Protein AF-A0A8J8FTW9-F1 (afdb_monomer)

Foldseek 3Di:
DQAAAPPPRDSVFFQRVQLVVLQVVLVCVVVVPVPDDDPPDPPVVPFAEWEFGGADPVVRFTWTADSPPRHIDTQDDDPDQWDADPPPRDIGGYYPVPPPPPD

pLDDT: mean 77.56, std 16.37, range [37.0, 92.81]

Sequence (103 aa):
MAPRCPYCGSESCVNEAAYRLFVRATRKLPAAWFGERDEVDEDPMIRPSFGDVGYCEKTGKHVWACPFCHAVIPEQEVDSYKARCPECGAEANVAPSRRKIVC

Mean predicted aligned error: 8.06 Å

Nearest PDB structures (foldseek):
  4ljo-assembly1_A  TM=7.590E-01  e=5.006E+00  Homo sapiens
  8yfq-assembly1_I  TM=3.228E-01  e=1.950E+00  Komagataella phaffii
  4c34-assembly1_A  TM=3.131E-01  e=5.006E+00  Bos taurus
  5hd7-assembly1_A  TM=3.131E-01  e=9.818E+00  Rattus norvegicus

Structure (mmCIF, N/CA/C/O backbone):
data_AF-A0A8J8FTW9-F1
#
_entry.id   AF-A0A8J8FTW9-F1
#
loop_
_atom_site.group_PDB
_atom_site.id
_atom_site.type_symbol
_atom_site.label_atom_id
_atom_site.label_alt_id
_atom_site.label_comp_id
_atom_site.label_asym_id
_atom_site.label_entity_id
_atom_site.label_seq_id
_atom_site.pdbx_PDB_ins_code
_atom_site.Cartn_x
_atom_site.Cartn_y
_atom_site.Cartn_z
_atom_site.occupancy
_atom_site.B_iso_or_equiv
_atom_site.auth_seq_id
_atom_site.auth_comp_id
_atom_site.auth_asym_id
_atom_site.auth_atom_id
_atom_site.pdbx_PDB_model_num
ATOM 1 N N . MET A 1 1 ? -14.206 -6.487 -7.187 1.00 57.31 1 MET A N 1
ATOM 2 C CA . MET A 1 1 ? -14.083 -6.739 -5.738 1.00 57.31 1 MET A CA 1
ATOM 3 C C . MET A 1 1 ? -13.498 -5.485 -5.116 1.00 57.31 1 MET A C 1
ATOM 5 O O . MET A 1 1 ? -12.535 -4.976 -5.684 1.00 57.31 1 MET A O 1
ATOM 9 N N . ALA A 1 2 ? -14.107 -4.941 -4.063 1.00 68.88 2 ALA A N 1
ATOM 10 C CA . ALA A 1 2 ? -13.576 -3.753 -3.402 1.00 68.88 2 ALA A CA 1
ATOM 11 C C . ALA A 1 2 ? -12.311 -4.122 -2.598 1.00 68.88 2 ALA A C 1
ATOM 13 O O . ALA A 1 2 ? -12.252 -5.223 -2.040 1.00 68.88 2 ALA A O 1
ATOM 14 N N . PRO A 1 3 ? -11.281 -3.260 -2.572 1.00 82.38 3 PRO A N 1
ATOM 15 C CA . PRO A 1 3 ? -10.102 -3.482 -1.744 1.00 82.38 3 PRO A CA 1
ATOM 16 C C . PRO A 1 3 ? -10.475 -3.504 -0.256 1.00 82.38 3 PRO A C 1
ATOM 18 O O . PRO A 1 3 ? -11.225 -2.653 0.216 1.00 82.38 3 PRO A O 1
ATOM 21 N N . ARG A 1 4 ? -9.922 -4.462 0.492 1.00 89.69 4 ARG A N 1
ATOM 22 C CA . ARG A 1 4 ? -10.151 -4.594 1.937 1.00 89.69 4 ARG A CA 1
ATOM 23 C C . ARG A 1 4 ? -8.963 -4.090 2.730 1.00 89.69 4 ARG A C 1
ATOM 25 O O . ARG A 1 4 ? -7.816 -4.249 2.322 1.00 89.69 4 ARG A O 1
ATOM 32 N N . CYS A 1 5 ? -9.253 -3.516 3.890 1.00 89.19 5 CYS A N 1
ATOM 33 C CA . CYS A 1 5 ? -8.241 -3.102 4.842 1.00 89.19 5 CYS A CA 1
ATOM 34 C C . CYS A 1 5 ? -7.426 -4.314 5.319 1.00 89.19 5 CYS A C 1
ATOM 36 O O . CYS A 1 5 ? -8.017 -5.254 5.858 1.00 89.19 5 CYS A O 1
ATOM 38 N N . PRO A 1 6 ? -6.089 -4.277 5.224 1.00 89.50 6 PRO A N 1
ATOM 39 C CA . PRO A 1 6 ? -5.229 -5.369 5.672 1.00 89.50 6 PRO A CA 1
ATOM 40 C C . PRO A 1 6 ? -5.196 -5.511 7.202 1.00 89.50 6 PRO A C 1
ATOM 42 O O . PRO A 1 6 ? -4.767 -6.539 7.708 1.00 89.50 6 PRO A O 1
ATOM 45 N N . TYR A 1 7 ? -5.661 -4.502 7.948 1.00 90.81 7 TYR A N 1
ATOM 46 C CA . TYR A 1 7 ? -5.690 -4.537 9.413 1.00 90.81 7 TYR A CA 1
ATOM 47 C C . TYR A 1 7 ? -6.988 -5.099 9.987 1.00 90.81 7 TYR A C 1
ATOM 49 O O . TYR A 1 7 ? -6.965 -5.846 10.958 1.00 90.81 7 TYR A O 1
ATOM 57 N N . CYS A 1 8 ? -8.135 -4.698 9.435 1.00 90.69 8 CYS A N 1
ATOM 58 C CA . CYS A 1 8 ? -9.441 -4.986 10.035 1.00 90.69 8 CYS A CA 1
ATOM 59 C C . CYS A 1 8 ? -10.440 -5.647 9.080 1.00 90.69 8 CYS A C 1
ATOM 61 O O . CYS A 1 8 ? -11.582 -5.875 9.472 1.00 90.69 8 CYS A O 1
ATOM 63 N N . GLY A 1 9 ? -10.050 -5.897 7.827 1.00 87.38 9 GLY A N 1
ATOM 64 C CA . GLY A 1 9 ? -10.898 -6.501 6.798 1.00 87.38 9 GLY A CA 1
ATOM 65 C C . GLY A 1 9 ? -12.015 -5.602 6.256 1.00 87.38 9 GLY A C 1
ATOM 66 O O . GLY A 1 9 ? -12.671 -5.992 5.294 1.00 87.38 9 GLY A O 1
ATOM 67 N N . SER A 1 10 ? -12.228 -4.410 6.830 1.00 89.62 10 SER A N 1
ATOM 68 C CA . SER A 1 10 ? -13.259 -3.471 6.372 1.00 89.62 10 SER A CA 1
ATOM 69 C C . SER A 1 10 ? -12.928 -2.895 4.998 1.00 89.62 10 SER A C 1
ATOM 71 O O . SER A 1 10 ? -11.786 -2.525 4.729 1.00 89.62 10 SER A O 1
ATOM 73 N N . GLU A 1 11 ? -13.941 -2.749 4.153 1.00 88.06 11 GLU A N 1
ATOM 74 C CA . GLU A 1 11 ? -13.836 -2.053 2.864 1.00 88.06 11 GLU A CA 1
ATOM 75 C C . GLU A 1 11 ? -13.845 -0.525 3.050 1.00 88.06 11 GLU A C 1
ATOM 7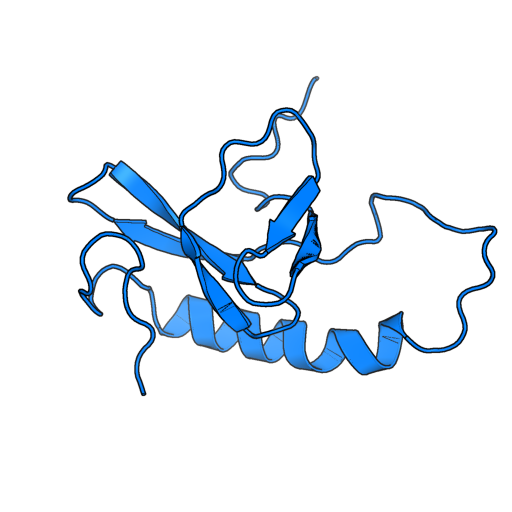7 O O . GLU A 1 11 ? -13.298 0.201 2.228 1.00 88.06 11 GLU A O 1
ATOM 82 N N . SER A 1 12 ? -14.371 -0.024 4.176 1.00 87.50 12 SER A N 1
ATOM 83 C CA . SER A 1 12 ? -14.497 1.418 4.439 1.00 87.50 12 SER A CA 1
ATOM 84 C C . SER A 1 12 ? -13.174 2.143 4.699 1.00 87.50 12 SER A C 1
ATOM 86 O O . SER A 1 12 ? -13.110 3.357 4.540 1.00 87.50 12 SER A O 1
ATOM 88 N N . CYS A 1 13 ? -12.116 1.433 5.110 1.00 90.19 13 CYS A N 1
ATOM 89 C CA . CYS A 1 13 ? -10.821 2.067 5.391 1.00 90.19 13 CYS A CA 1
ATOM 90 C C . CYS A 1 13 ? -10.032 2.392 4.117 1.00 90.19 13 CYS A C 1
ATOM 92 O O . CYS A 1 13 ? -9.051 3.131 4.184 1.00 90.19 13 CYS A O 1
ATOM 94 N N . VAL A 1 14 ? -10.412 1.812 2.974 1.00 90.38 14 VAL A N 1
ATOM 95 C CA . VAL A 1 14 ? -9.747 2.056 1.695 1.00 90.38 14 VAL A CA 1
ATOM 96 C C . VAL A 1 14 ? -10.582 3.038 0.891 1.00 90.38 14 VAL A C 1
ATOM 98 O O . VAL A 1 14 ? -11.749 2.790 0.596 1.00 90.38 14 VAL A O 1
ATOM 101 N N . ASN A 1 15 ? -9.975 4.149 0.484 1.00 91.69 15 ASN A N 1
ATOM 102 C CA . ASN A 1 15 ? -10.613 5.064 -0.443 1.00 91.69 15 ASN A CA 1
ATOM 103 C C . ASN A 1 15 ? -10.585 4.442 -1.845 1.00 91.69 15 ASN A C 1
ATOM 105 O O . ASN A 1 15 ? -9.559 4.433 -2.530 1.00 91.69 15 ASN A O 1
ATOM 109 N N . GLU A 1 16 ? -11.728 3.915 -2.281 1.00 90.69 16 GLU A N 1
ATOM 110 C CA . GLU A 1 16 ? -11.840 3.221 -3.563 1.00 90.69 16 GLU A CA 1
ATOM 111 C C . GLU A 1 16 ? -11.444 4.108 -4.756 1.00 90.69 16 GLU A C 1
ATOM 113 O O . GLU A 1 16 ? -10.817 3.627 -5.703 1.00 90.69 16 GLU A O 1
ATOM 118 N N . ALA A 1 17 ? -11.763 5.405 -4.716 1.00 89.81 17 ALA A N 1
ATOM 119 C CA . ALA A 1 17 ? -11.399 6.331 -5.783 1.00 89.81 17 ALA A CA 1
ATOM 120 C C . ALA A 1 17 ? -9.875 6.505 -5.867 1.00 89.81 17 ALA A C 1
ATOM 122 O O . ALA A 1 17 ? -9.313 6.403 -6.960 1.00 89.81 17 ALA A O 1
ATOM 123 N N . ALA A 1 18 ? -9.210 6.685 -4.721 1.00 89.38 18 ALA A N 1
ATOM 124 C CA . ALA A 1 18 ? -7.754 6.786 -4.639 1.00 89.38 18 ALA A CA 1
ATOM 125 C C . ALA A 1 18 ? -7.075 5.497 -5.123 1.00 89.38 18 ALA A C 1
ATOM 127 O O . ALA A 1 18 ? -6.179 5.550 -5.967 1.00 89.38 18 ALA A O 1
ATOM 128 N N . TYR A 1 19 ? -7.560 4.334 -4.676 1.00 91.62 19 TYR A N 1
ATOM 129 C CA . TYR A 1 19 ? -7.058 3.035 -5.125 1.00 91.62 19 TYR A CA 1
ATOM 130 C C . TYR A 1 19 ? -7.198 2.859 -6.642 1.00 91.62 19 TYR A C 1
ATOM 132 O O . TYR A 1 19 ? -6.234 2.516 -7.325 1.00 91.62 19 TYR A O 1
ATOM 140 N N . ARG A 1 20 ? -8.377 3.146 -7.208 1.00 91.25 20 ARG A N 1
ATOM 141 C CA . ARG A 1 20 ? -8.613 3.028 -8.656 1.00 91.25 20 ARG A CA 1
ATOM 142 C C . ARG A 1 20 ? -7.723 3.972 -9.464 1.00 91.25 20 ARG A C 1
ATOM 144 O O . ARG A 1 20 ? -7.247 3.576 -10.530 1.00 91.25 20 ARG A O 1
ATOM 151 N N . LEU A 1 21 ? -7.508 5.201 -8.990 1.00 89.31 21 LEU A N 1
ATOM 152 C CA . LEU A 1 21 ? -6.599 6.149 -9.635 1.00 89.31 21 LEU A CA 1
ATOM 153 C C . LEU A 1 21 ? -5.162 5.626 -9.612 1.00 89.31 21 LEU A C 1
ATOM 155 O O . LEU A 1 21 ? -4.509 5.606 -10.655 1.00 89.31 21 LEU A O 1
ATOM 159 N N . PHE A 1 22 ? -4.709 5.156 -8.448 1.00 89.88 22 PHE A N 1
ATOM 160 C CA . PHE A 1 22 ? -3.376 4.597 -8.264 1.00 89.88 22 PHE A CA 1
ATOM 161 C C . PHE A 1 22 ? -3.136 3.420 -9.210 1.00 89.88 22 PHE A C 1
ATOM 163 O O . PHE A 1 22 ? -2.206 3.471 -10.006 1.00 89.88 22 PHE A O 1
ATOM 170 N N . VAL A 1 23 ? -4.035 2.428 -9.225 1.00 89.50 23 VAL A N 1
ATOM 171 C CA . VAL A 1 23 ? -3.930 1.262 -10.117 1.00 89.50 23 VAL A CA 1
ATOM 172 C C . VAL A 1 23 ? -3.881 1.681 -11.585 1.00 89.50 23 VAL A C 1
ATOM 174 O O . VAL A 1 23 ? -3.101 1.136 -12.359 1.00 89.50 23 VAL A O 1
ATOM 177 N N . ARG A 1 24 ? -4.687 2.662 -12.008 1.00 88.62 24 ARG A N 1
ATOM 178 C CA . ARG A 1 24 ? -4.640 3.159 -13.395 1.00 88.62 24 ARG A CA 1
ATOM 179 C C . ARG A 1 24 ? -3.303 3.813 -13.732 1.00 88.62 24 ARG A C 1
ATOM 181 O O . ARG A 1 24 ? -2.810 3.602 -14.840 1.00 88.62 24 ARG A O 1
ATOM 188 N N . ALA A 1 25 ? -2.741 4.589 -12.809 1.00 84.75 25 ALA A N 1
ATOM 189 C CA . ALA A 1 25 ? -1.444 5.229 -12.986 1.00 84.75 25 ALA A CA 1
ATOM 190 C C . ALA A 1 25 ? -0.317 4.189 -13.044 1.00 84.75 25 ALA A C 1
ATOM 192 O O . ALA A 1 25 ? 0.558 4.268 -13.906 1.00 84.75 25 ALA A O 1
ATOM 193 N N . THR A 1 26 ? -0.371 3.171 -12.185 1.00 83.62 26 THR A N 1
ATOM 194 C CA . THR A 1 26 ? 0.704 2.187 -12.041 1.00 83.62 26 THR A CA 1
ATOM 195 C C . THR A 1 26 ? 0.645 1.062 -13.061 1.00 83.62 26 THR A C 1
ATOM 197 O O . THR A 1 26 ? 1.679 0.515 -13.424 1.00 83.62 26 THR A O 1
ATOM 200 N N . ARG A 1 27 ? -0.524 0.776 -13.642 1.00 77.88 27 ARG A N 1
ATOM 201 C CA . ARG A 1 27 ? -0.689 -0.241 -14.695 1.00 77.88 27 ARG A CA 1
ATOM 202 C C . ARG A 1 27 ? 0.142 0.027 -15.955 1.00 77.88 27 ARG A C 1
ATOM 204 O O . ARG A 1 27 ? 0.396 -0.901 -16.714 1.00 77.88 27 ARG A O 1
ATOM 211 N N . LYS A 1 28 ? 0.564 1.275 -16.185 1.00 67.00 28 LYS A N 1
ATOM 212 C CA . LYS A 1 28 ? 1.446 1.658 -17.302 1.00 67.00 28 LYS A CA 1
ATOM 213 C C . LYS A 1 28 ? 2.938 1.612 -16.954 1.00 67.00 28 LYS A C 1
ATOM 215 O O . LYS A 1 28 ? 3.759 1.712 -17.858 1.00 67.00 28 LYS A O 1
ATOM 220 N N . LEU A 1 29 ? 3.291 1.444 -15.678 1.00 64.94 29 LEU A N 1
ATOM 221 C CA . LEU A 1 29 ? 4.685 1.385 -15.238 1.00 64.94 29 LEU A CA 1
ATOM 222 C C . LEU A 1 29 ? 5.439 0.164 -15.788 1.00 64.94 29 LEU A C 1
ATOM 224 O O . LEU A 1 29 ? 6.542 0.365 -16.278 1.00 64.94 29 LEU A O 1
ATOM 228 N N . PRO A 1 30 ? 4.895 -1.070 -15.811 1.00 56.44 30 PRO A N 1
ATOM 229 C CA . PRO A 1 30 ? 5.679 -2.234 -16.227 1.00 56.44 30 PRO A CA 1
ATOM 230 C C . PRO A 1 30 ? 6.257 -2.102 -17.645 1.00 56.44 30 PRO A C 1
ATOM 232 O O . PRO A 1 30 ? 7.415 -2.428 -17.875 1.00 56.44 30 PRO A O 1
ATOM 235 N N . ALA A 1 31 ? 5.491 -1.543 -18.584 1.00 52.16 31 ALA A N 1
ATOM 236 C CA . ALA A 1 31 ? 5.933 -1.398 -19.971 1.00 52.16 31 ALA A CA 1
ATOM 237 C C . ALA A 1 31 ? 7.054 -0.359 -20.160 1.00 52.16 31 ALA A C 1
ATOM 239 O O . ALA A 1 31 ? 7.851 -0.492 -21.078 1.00 52.16 31 ALA A O 1
ATOM 240 N N . ALA A 1 32 ? 7.121 0.666 -19.305 1.00 52.25 32 ALA A N 1
ATOM 241 C CA . ALA A 1 32 ? 8.127 1.727 -19.397 1.00 52.25 32 ALA A CA 1
ATOM 242 C C . ALA A 1 32 ? 9.380 1.457 -18.542 1.00 52.25 32 ALA A C 1
ATOM 244 O O . ALA A 1 32 ? 10.381 2.143 -18.697 1.00 52.25 32 ALA A O 1
ATOM 245 N N . TRP A 1 33 ? 9.315 0.487 -17.625 1.00 53.31 33 TRP A N 1
ATOM 246 C CA . TRP A 1 33 ? 10.357 0.227 -16.628 1.00 53.31 33 TRP A CA 1
ATOM 247 C C . TRP A 1 33 ? 11.129 -1.071 -16.840 1.00 53.31 33 TRP A C 1
ATOM 249 O O . TRP A 1 33 ? 12.281 -1.147 -16.427 1.00 53.31 33 TRP A O 1
ATOM 259 N N . PHE A 1 34 ? 10.505 -2.074 -17.465 1.00 52.22 34 PHE A N 1
ATOM 260 C CA . PHE A 1 34 ? 11.144 -3.350 -17.807 1.00 52.22 34 PHE A CA 1
ATOM 261 C C . PHE A 1 34 ? 11.660 -3.400 -19.257 1.00 52.22 34 PHE A C 1
ATOM 263 O O . PHE A 1 34 ? 12.131 -4.448 -19.690 1.00 52.22 34 PHE A O 1
ATOM 270 N N . GLY A 1 35 ? 11.567 -2.301 -20.015 1.00 45.84 35 GLY A N 1
ATOM 271 C CA . GLY A 1 35 ? 12.316 -2.154 -21.264 1.00 45.84 35 GLY A CA 1
ATOM 272 C C . GLY A 1 35 ? 13.777 -1.878 -20.924 1.00 45.84 35 GLY A C 1
ATOM 273 O O . GLY A 1 35 ? 14.032 -0.883 -20.256 1.00 45.84 35 GLY A O 1
ATOM 274 N N . GLU A 1 36 ? 14.665 -2.801 -21.307 1.00 43.31 36 GLU A N 1
ATOM 275 C CA . GLU A 1 36 ? 16.139 -2.757 -21.241 1.00 43.31 36 GLU A CA 1
ATOM 276 C C . GLU A 1 36 ? 16.713 -1.489 -20.581 1.00 43.31 36 GLU A C 1
ATOM 278 O O . GLU A 1 36 ? 16.977 -0.487 -21.241 1.00 43.31 36 GLU A O 1
ATOM 283 N N . ARG A 1 37 ? 16.886 -1.523 -19.253 1.00 46.22 37 ARG A N 1
ATOM 284 C CA . ARG A 1 37 ? 17.705 -0.535 -18.543 1.00 46.22 37 ARG A CA 1
ATOM 285 C C . ARG A 1 37 ? 19.070 -1.161 -18.307 1.00 46.22 37 ARG A C 1
ATOM 287 O O . ARG A 1 37 ? 19.159 -2.151 -17.584 1.00 46.22 37 ARG A O 1
ATOM 294 N N . ASP A 1 38 ? 20.094 -0.589 -18.932 1.00 44.72 38 ASP A N 1
ATOM 295 C CA . ASP A 1 38 ? 21.491 -0.903 -18.645 1.00 44.72 38 ASP A CA 1
ATOM 296 C C . ASP A 1 38 ? 21.778 -0.702 -17.146 1.00 44.72 38 ASP A C 1
ATOM 298 O O . ASP A 1 38 ? 21.269 0.232 -16.521 1.00 44.72 38 ASP A O 1
ATOM 302 N N . GLU A 1 39 ? 22.607 -1.576 -16.568 1.00 47.06 39 GLU A N 1
ATOM 303 C CA . GLU A 1 39 ? 22.930 -1.666 -15.128 1.00 47.06 39 GLU A CA 1
ATOM 304 C C . GLU A 1 39 ? 23.552 -0.385 -14.519 1.00 47.06 39 GLU A C 1
ATOM 306 O O . GLU A 1 39 ? 23.839 -0.333 -13.326 1.00 47.06 39 GLU A O 1
ATOM 311 N N . VAL A 1 40 ? 23.765 0.664 -15.319 1.00 46.78 40 VAL A N 1
ATOM 312 C CA . VAL A 1 40 ? 24.539 1.865 -14.969 1.00 46.78 40 VAL A CA 1
ATOM 313 C C . VAL A 1 40 ? 23.668 3.011 -14.416 1.00 46.78 40 VAL A C 1
ATOM 315 O O . VAL A 1 40 ? 24.199 3.923 -13.790 1.00 46.78 40 VAL A O 1
ATOM 318 N N . ASP A 1 41 ? 22.336 2.946 -14.554 1.00 43.91 41 ASP A N 1
ATOM 319 C CA . ASP A 1 41 ? 21.397 4.020 -14.168 1.00 43.91 41 ASP A CA 1
ATOM 320 C C . ASP A 1 41 ? 20.381 3.589 -13.090 1.00 43.91 41 ASP A C 1
ATOM 322 O O . ASP A 1 41 ? 19.172 3.845 -13.185 1.00 43.91 41 ASP A O 1
ATOM 326 N N . GLU A 1 42 ? 20.835 2.925 -12.027 1.00 47.34 42 GLU A N 1
ATOM 327 C CA . GLU A 1 42 ? 20.005 2.721 -10.834 1.00 47.34 42 GLU A CA 1
ATOM 328 C C . GLU A 1 42 ? 19.934 3.997 -9.979 1.00 47.34 42 GLU A C 1
ATOM 330 O O . GLU A 1 42 ? 20.375 4.014 -8.833 1.00 47.34 42 GLU A O 1
ATOM 335 N N . ASP A 1 43 ? 19.337 5.076 -10.499 1.00 52.19 43 ASP A N 1
ATOM 336 C CA . ASP A 1 43 ? 18.880 6.163 -9.632 1.00 52.19 43 ASP A CA 1
ATOM 337 C C . ASP A 1 43 ? 17.734 5.619 -8.748 1.00 52.19 43 ASP A C 1
ATOM 339 O O . ASP A 1 43 ? 16.643 5.328 -9.258 1.00 52.19 43 ASP A O 1
ATOM 343 N N . PRO A 1 44 ? 17.928 5.465 -7.42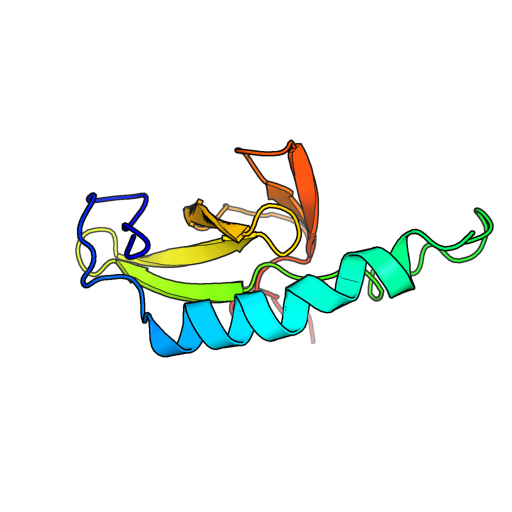3 1.00 49.50 44 PRO A N 1
ATOM 344 C CA . PRO A 1 44 ? 16.891 4.960 -6.527 1.00 49.50 44 PRO A CA 1
ATOM 345 C C . PRO A 1 44 ? 15.651 5.873 -6.462 1.00 49.50 44 PRO A C 1
ATOM 347 O O . PRO A 1 44 ? 14.588 5.420 -6.025 1.00 49.50 44 PRO A O 1
ATOM 350 N N . MET A 1 45 ? 15.748 7.131 -6.910 1.00 48.75 45 MET A N 1
ATOM 351 C CA . MET A 1 45 ? 14.615 8.055 -7.055 1.00 48.75 45 MET A CA 1
ATOM 352 C C . MET A 1 45 ? 13.683 7.635 -8.186 1.00 48.75 45 MET A C 1
ATOM 354 O O . MET A 1 45 ? 12.463 7.793 -8.091 1.00 48.75 45 MET A O 1
ATOM 358 N N . ILE A 1 46 ? 14.244 7.021 -9.223 1.00 58.72 46 ILE A N 1
ATOM 359 C CA . ILE A 1 46 ? 13.515 6.367 -10.293 1.00 58.72 46 ILE A CA 1
ATOM 360 C C . ILE A 1 46 ? 13.238 4.947 -9.789 1.00 58.72 46 ILE A C 1
ATOM 362 O O . ILE A 1 46 ? 13.749 3.988 -10.346 1.00 58.72 46 ILE A O 1
ATOM 366 N N . ARG A 1 47 ? 12.356 4.796 -8.785 1.00 68.56 47 ARG A N 1
ATOM 367 C CA . ARG A 1 47 ? 11.551 3.577 -8.536 1.00 68.56 47 ARG A CA 1
ATOM 368 C C . ARG A 1 47 ? 10.102 3.962 -8.210 1.00 68.56 47 ARG A C 1
ATOM 370 O O . ARG A 1 47 ? 9.879 4.965 -7.519 1.00 68.56 47 ARG A O 1
ATOM 377 N N . PRO A 1 48 ? 9.093 3.204 -8.679 1.00 79.94 48 PRO A N 1
ATOM 378 C CA . PRO A 1 48 ? 7.710 3.499 -8.339 1.00 79.94 48 PRO A CA 1
ATOM 379 C C . PRO A 1 48 ? 7.491 3.378 -6.833 1.00 79.94 48 PRO A C 1
ATOM 381 O O . PRO A 1 48 ? 8.199 2.651 -6.138 1.00 79.94 48 PRO A O 1
ATOM 384 N N . SER A 1 49 ? 6.531 4.141 -6.322 1.00 86.44 49 SER A N 1
ATOM 385 C CA . SER A 1 49 ? 6.259 4.209 -4.885 1.00 86.44 49 SER A CA 1
ATOM 386 C C . SER A 1 49 ? 5.000 3.444 -4.522 1.00 86.44 49 SER A C 1
ATOM 388 O O . SER A 1 49 ? 4.084 3.330 -5.339 1.00 86.44 49 SER A O 1
ATOM 390 N N . PHE A 1 50 ? 4.930 2.975 -3.280 1.00 89.56 50 PHE A N 1
ATOM 391 C CA . PHE A 1 50 ? 3.659 2.575 -2.692 1.00 89.56 50 PHE A CA 1
ATOM 392 C C . PHE A 1 50 ? 2.691 3.761 -2.685 1.00 89.56 50 PHE A C 1
ATOM 394 O O . PHE A 1 50 ? 3.078 4.900 -2.416 1.00 89.56 50 PHE A O 1
ATOM 401 N N . GLY A 1 51 ? 1.434 3.496 -3.022 1.00 90.12 51 GLY A N 1
ATOM 402 C CA . GLY A 1 51 ? 0.372 4.495 -2.976 1.00 90.12 51 GLY A CA 1
ATOM 403 C C . GLY A 1 51 ? -0.288 4.502 -1.612 1.00 90.12 51 GLY A C 1
ATOM 404 O O . GLY A 1 51 ? -0.685 3.444 -1.140 1.00 90.12 51 GLY A O 1
ATOM 405 N N . ASP A 1 52 ? -0.446 5.671 -1.002 1.00 91.31 52 ASP A N 1
ATOM 406 C CA . ASP A 1 52 ? -1.301 5.835 0.174 1.00 91.31 52 ASP A CA 1
ATOM 407 C C . ASP A 1 52 ? -2.764 5.881 -0.290 1.00 91.31 52 ASP A C 1
ATOM 409 O O . ASP A 1 52 ? -3.166 6.795 -1.014 1.00 91.31 52 ASP A O 1
ATOM 413 N N . VAL A 1 53 ? -3.536 4.841 0.027 1.00 92.12 53 VAL A N 1
ATOM 414 C CA . VAL A 1 53 ? -4.895 4.638 -0.508 1.00 92.12 53 VAL A CA 1
ATOM 415 C C . VAL A 1 53 ? -5.960 4.619 0.579 1.00 92.12 53 VAL A C 1
ATOM 417 O O . VAL A 1 53 ? -7.137 4.401 0.286 1.00 92.12 53 VAL A O 1
ATOM 420 N N . GLY A 1 54 ? -5.584 4.838 1.835 1.00 91.81 54 GLY A N 1
ATOM 421 C CA . GLY A 1 54 ? -6.536 4.806 2.929 1.00 91.81 54 GLY A CA 1
ATOM 422 C C . GLY A 1 54 ? -5.894 4.863 4.302 1.00 91.81 54 GLY A C 1
ATOM 423 O O . GLY A 1 54 ? -4.676 4.881 4.460 1.00 91.81 54 GLY A O 1
ATOM 424 N N . TYR A 1 55 ? -6.751 4.852 5.311 1.00 92.00 55 TYR A N 1
ATOM 425 C CA . TYR A 1 55 ? -6.362 4.940 6.707 1.00 92.00 55 TYR A CA 1
ATOM 426 C C . TYR A 1 55 ? -7.288 4.067 7.545 1.00 92.00 55 TYR A C 1
ATOM 428 O O . TYR A 1 55 ? -8.509 4.093 7.383 1.00 92.00 55 TYR A O 1
ATOM 436 N N . CYS A 1 56 ? -6.715 3.263 8.434 1.00 91.00 56 CYS A N 1
ATOM 437 C CA . CYS A 1 56 ? -7.487 2.426 9.335 1.00 91.00 56 CYS A CA 1
ATOM 438 C C . CYS A 1 56 ? -7.656 3.117 10.687 1.00 91.00 56 CYS A C 1
ATOM 440 O O . CYS A 1 56 ? -6.745 3.110 11.508 1.00 91.00 56 CYS A O 1
ATOM 442 N N . GLU A 1 57 ? -8.854 3.634 10.960 1.00 88.50 57 GLU A N 1
ATOM 443 C CA . GLU A 1 57 ? -9.171 4.310 12.230 1.00 88.50 57 GLU A CA 1
ATOM 444 C C . GLU A 1 57 ? -8.981 3.416 13.464 1.00 88.50 57 GLU A C 1
ATOM 446 O O . GLU A 1 57 ? -8.665 3.907 14.541 1.00 88.50 57 GLU A O 1
ATOM 451 N N . LYS A 1 58 ? -9.127 2.090 13.316 1.00 89.69 58 LYS A N 1
ATOM 452 C CA . LYS A 1 58 ? -8.958 1.142 14.430 1.00 89.69 58 LYS A CA 1
ATOM 453 C C . LYS A 1 58 ? -7.510 1.006 14.891 1.00 89.69 58 LYS A C 1
ATOM 455 O O . LYS A 1 58 ? -7.270 0.805 16.075 1.00 89.69 58 LYS A O 1
ATOM 460 N N . THR A 1 59 ? -6.562 1.030 13.956 1.00 87.56 59 THR A N 1
ATOM 461 C CA . THR A 1 59 ? -5.132 0.837 14.253 1.00 87.56 59 THR A CA 1
ATOM 462 C C . THR A 1 59 ? -4.341 2.136 14.195 1.00 87.56 59 THR A C 1
ATOM 464 O O . THR A 1 59 ? -3.190 2.163 14.620 1.00 87.56 59 THR A O 1
ATOM 467 N N . GLY A 1 60 ? -4.937 3.200 13.660 1.00 87.81 6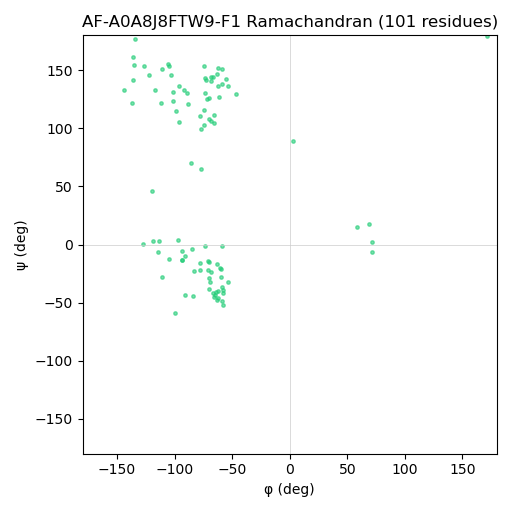0 GLY A N 1
ATOM 468 C CA . GLY A 1 60 ? -4.290 4.482 13.440 1.00 87.81 60 GLY A CA 1
ATOM 469 C C . GLY A 1 60 ? -3.217 4.461 12.344 1.00 87.81 60 GLY A C 1
ATOM 470 O O . GLY A 1 60 ? -2.370 5.353 12.312 1.00 87.81 60 GLY A O 1
ATOM 471 N N . LYS A 1 61 ? -3.214 3.437 11.477 1.00 89.06 61 LYS A N 1
ATOM 472 C CA . LYS A 1 61 ? -2.176 3.204 10.457 1.00 89.06 61 LYS A CA 1
ATOM 473 C C . LYS A 1 61 ? -2.687 3.432 9.037 1.00 89.06 61 LYS A C 1
ATOM 475 O O . LYS A 1 61 ? -3.865 3.212 8.742 1.00 89.06 61 LYS A O 1
ATOM 480 N N . HIS A 1 62 ? -1.775 3.823 8.151 1.00 90.69 62 HIS A N 1
ATOM 481 C CA . HIS A 1 62 ? -2.068 3.996 6.730 1.00 90.69 62 HIS A CA 1
ATOM 482 C C . HIS A 1 62 ? -2.207 2.657 6.009 1.00 90.69 62 HIS A C 1
ATOM 484 O O . HIS A 1 62 ? -1.634 1.639 6.398 1.00 90.69 62 HIS A O 1
ATOM 490 N N . VAL A 1 63 ? -2.978 2.670 4.930 1.00 91.69 63 VAL A N 1
ATOM 491 C CA . VAL A 1 63 ? -3.185 1.523 4.056 1.00 91.69 63 VAL A CA 1
ATOM 492 C C . VAL A 1 63 ? -2.531 1.821 2.719 1.00 91.69 63 VAL A C 1
ATOM 494 O O . VAL A 1 63 ? -2.860 2.810 2.062 1.00 91.69 63 VAL A O 1
ATOM 497 N N . TRP A 1 64 ? -1.597 0.968 2.315 1.00 92.56 64 TRP A N 1
ATOM 498 C CA . TRP A 1 64 ? -0.807 1.178 1.110 1.00 92.56 64 TRP A CA 1
ATOM 499 C C . TRP A 1 64 ? -1.241 0.253 -0.023 1.00 92.56 64 TRP A C 1
ATOM 501 O O . TRP A 1 64 ? -1.766 -0.833 0.205 1.00 92.56 64 TRP A O 1
ATOM 511 N N . ALA A 1 65 ? -0.981 0.665 -1.260 1.00 92.81 65 ALA A N 1
ATOM 512 C CA . ALA A 1 65 ? -1.154 -0.147 -2.455 1.00 92.81 65 ALA A CA 1
ATOM 513 C C . ALA A 1 65 ? 0.190 -0.374 -3.155 1.00 92.81 65 ALA A C 1
ATOM 515 O O . ALA A 1 65 ? 0.968 0.559 -3.368 1.00 92.81 65 ALA A O 1
ATOM 516 N N . CYS A 1 66 ? 0.460 -1.624 -3.532 1.00 90.44 66 CYS A N 1
ATOM 517 C CA . CYS A 1 66 ? 1.661 -1.986 -4.277 1.00 90.44 66 CYS A CA 1
ATOM 518 C C . CYS A 1 66 ? 1.564 -1.525 -5.744 1.00 90.44 66 CYS A C 1
ATOM 520 O O . CYS A 1 66 ? 0.585 -1.858 -6.411 1.00 90.44 66 CYS A O 1
ATOM 522 N N . PRO A 1 67 ? 2.578 -0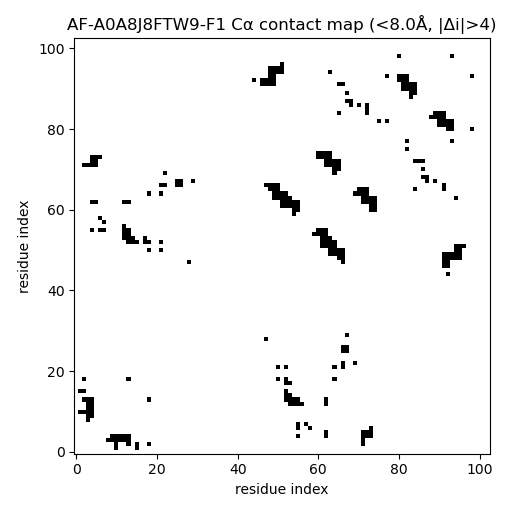.838 -6.302 1.00 88.62 67 PRO A N 1
ATOM 523 C CA . PRO A 1 67 ? 2.550 -0.397 -7.699 1.00 88.62 67 PRO A CA 1
ATOM 524 C C . PRO A 1 67 ? 2.692 -1.542 -8.717 1.00 88.62 67 PRO A C 1
ATOM 526 O O . PRO A 1 67 ? 2.435 -1.332 -9.897 1.00 88.62 67 PRO A O 1
ATOM 529 N N . PHE A 1 68 ? 3.105 -2.739 -8.282 1.00 87.44 68 PHE A N 1
ATOM 530 C CA . PHE A 1 68 ? 3.354 -3.884 -9.163 1.00 87.44 68 PHE A CA 1
ATOM 531 C C . PHE A 1 68 ? 2.188 -4.874 -9.182 1.00 87.44 68 PHE A C 1
ATOM 533 O O . PHE A 1 68 ? 1.604 -5.128 -10.232 1.00 87.44 68 PHE A O 1
ATOM 540 N N . CYS A 1 69 ? 1.827 -5.430 -8.019 1.00 88.44 69 CYS A N 1
ATOM 541 C CA . CYS A 1 69 ? 0.738 -6.407 -7.912 1.00 88.44 69 CYS A CA 1
ATOM 542 C C . CYS A 1 69 ? -0.615 -5.774 -7.561 1.00 88.44 69 CYS A C 1
ATOM 544 O O . CYS A 1 69 ? -1.621 -6.477 -7.536 1.00 88.44 69 CYS A O 1
ATOM 546 N N . HIS A 1 70 ? -0.651 -4.466 -7.274 1.00 91.00 70 HIS A N 1
ATOM 547 C CA . HIS A 1 70 ? -1.856 -3.736 -6.859 1.00 91.00 70 HIS A CA 1
ATOM 548 C C . HIS A 1 70 ? -2.530 -4.279 -5.593 1.00 91.00 70 HIS A C 1
ATOM 550 O O . HIS A 1 70 ? -3.668 -3.908 -5.293 1.00 91.00 70 HIS A O 1
ATOM 556 N N . ALA A 1 71 ? -1.829 -5.123 -4.833 1.00 91.12 71 ALA A N 1
ATOM 557 C CA . ALA A 1 71 ? -2.302 -5.597 -3.549 1.00 91.12 71 ALA A CA 1
ATOM 558 C C . ALA A 1 71 ? -2.331 -4.453 -2.537 1.00 91.12 71 ALA A C 1
ATOM 560 O O . ALA A 1 71 ? -1.464 -3.571 -2.536 1.00 91.12 71 ALA A O 1
ATOM 561 N N . VAL A 1 72 ? -3.342 -4.497 -1.677 1.00 92.44 72 VAL A N 1
ATOM 562 C CA . VAL A 1 72 ? -3.483 -3.589 -0.548 1.00 92.44 72 VAL A CA 1
ATOM 563 C C . VAL A 1 72 ? -2.746 -4.204 0.627 1.00 92.44 72 VAL A C 1
ATOM 565 O O . VAL A 1 72 ? -3.051 -5.320 1.036 1.00 92.44 72 VAL A O 1
ATOM 568 N N . ILE A 1 73 ? -1.761 -3.486 1.144 1.00 92.31 73 ILE A N 1
ATOM 569 C CA . ILE A 1 73 ? -0.832 -3.975 2.155 1.00 92.31 73 ILE A CA 1
ATOM 570 C C . ILE A 1 73 ? -0.815 -3.024 3.351 1.00 92.31 73 ILE A C 1
ATOM 572 O O . ILE A 1 73 ? -1.131 -1.835 3.206 1.00 92.31 73 ILE A O 1
ATOM 576 N N . PRO A 1 74 ? -0.487 -3.528 4.550 1.00 90.44 74 PRO A N 1
ATOM 577 C CA . PRO A 1 74 ? -0.318 -2.657 5.696 1.00 90.44 74 PRO A CA 1
ATOM 578 C C . PRO A 1 74 ? 0.851 -1.702 5.439 1.00 90.44 74 PRO A C 1
ATOM 580 O O . PRO A 1 74 ? 1.833 -2.075 4.786 1.00 90.44 74 PRO A O 1
ATOM 583 N N . GLU A 1 75 ? 0.745 -0.486 5.972 1.00 87.44 75 GLU A N 1
ATOM 584 C CA . GLU A 1 75 ? 1.893 0.393 6.147 1.00 87.44 75 GLU A CA 1
ATOM 585 C C . GLU A 1 75 ? 3.052 -0.388 6.769 1.00 87.44 75 GLU A C 1
ATOM 587 O O . GLU A 1 75 ? 2.884 -1.100 7.767 1.00 87.44 75 GLU A O 1
ATOM 592 N N . GLN A 1 76 ? 4.214 -0.259 6.136 1.00 82.25 76 GLN A N 1
ATOM 593 C CA . GLN A 1 76 ? 5.445 -0.899 6.567 1.00 82.25 76 GLN A CA 1
ATOM 594 C C . GLN A 1 76 ? 6.248 0.095 7.404 1.00 82.25 76 GLN A C 1
ATOM 596 O O . GLN A 1 76 ? 6.388 1.261 7.025 1.00 82.25 76 GLN A O 1
ATOM 601 N N . GLU A 1 77 ? 6.798 -0.372 8.521 1.00 75.50 77 GLU A N 1
ATOM 602 C CA . GLU A 1 77 ? 7.843 0.368 9.222 1.00 75.50 77 GLU A CA 1
ATOM 603 C C . GLU A 1 77 ? 9.124 0.287 8.397 1.00 75.50 77 GLU A C 1
ATO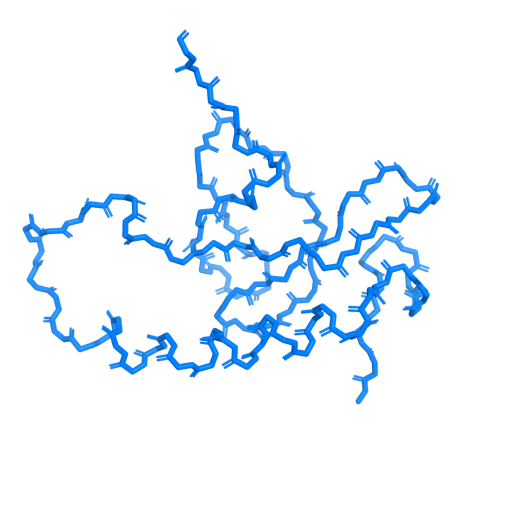M 605 O O . GLU A 1 77 ? 9.558 -0.791 7.991 1.00 75.50 77 GLU A O 1
ATOM 610 N N . VAL A 1 78 ? 9.682 1.449 8.079 1.00 73.25 78 VAL A N 1
ATOM 611 C CA . VAL A 1 78 ? 10.809 1.579 7.159 1.00 73.25 78 VAL A CA 1
ATOM 612 C C . VAL A 1 78 ? 11.818 2.566 7.715 1.00 73.25 78 VAL A C 1
ATOM 614 O O . VAL A 1 78 ? 11.511 3.736 7.936 1.00 73.25 78 VAL A O 1
ATOM 617 N N . ASP A 1 79 ? 13.043 2.081 7.888 1.00 64.25 79 ASP A N 1
ATOM 618 C CA . ASP A 1 79 ? 14.200 2.892 8.279 1.00 64.25 79 ASP A CA 1
ATOM 619 C C . ASP A 1 79 ? 14.880 3.555 7.069 1.00 64.25 79 ASP A C 1
ATOM 621 O O . ASP A 1 79 ? 15.820 4.335 7.213 1.00 64.25 79 ASP A O 1
ATOM 625 N N . SER A 1 80 ? 14.405 3.252 5.855 1.00 70.12 80 SER A N 1
ATOM 626 C CA . SER A 1 80 ? 14.950 3.742 4.589 1.00 70.12 80 SER A CA 1
ATOM 627 C C . SER A 1 80 ? 13.845 4.216 3.637 1.00 70.12 80 SER A C 1
ATOM 629 O O . SER A 1 80 ? 12.655 4.070 3.905 1.00 70.12 80 SER A O 1
ATOM 631 N N . TYR A 1 81 ? 14.229 4.751 2.477 1.00 77.19 81 TYR A N 1
ATOM 632 C CA . TYR A 1 81 ? 13.289 5.192 1.440 1.00 77.19 81 TYR A CA 1
ATOM 633 C C . TYR A 1 81 ? 12.619 4.048 0.661 1.00 77.19 81 TYR A C 1
ATOM 635 O O . TYR A 1 81 ? 11.801 4.319 -0.220 1.00 77.19 81 TYR A O 1
ATOM 643 N N . LYS A 1 82 ? 12.942 2.783 0.960 1.00 81.00 82 LYS A N 1
ATOM 644 C CA . LYS A 1 82 ? 12.468 1.598 0.234 1.00 81.00 82 LYS A CA 1
ATOM 645 C C . LYS A 1 82 ? 11.732 0.638 1.168 1.00 81.00 82 LYS A C 1
ATOM 647 O O . LYS A 1 82 ? 12.102 0.491 2.330 1.00 81.00 82 LYS A O 1
ATOM 652 N N . ALA A 1 83 ? 10.714 -0.035 0.638 1.00 85.25 83 ALA A N 1
ATOM 653 C CA . ALA A 1 83 ? 10.020 -1.133 1.302 1.00 85.25 83 ALA A CA 1
ATOM 654 C C . ALA A 1 83 ? 9.803 -2.295 0.328 1.00 85.25 83 ALA A C 1
ATOM 656 O O . ALA A 1 83 ? 9.696 -2.102 -0.888 1.00 85.25 83 ALA A O 1
ATOM 657 N N . ARG A 1 84 ? 9.684 -3.507 0.870 1.00 87.06 84 ARG A N 1
ATOM 658 C CA . ARG A 1 84 ? 9.377 -4.709 0.095 1.00 87.06 84 ARG A CA 1
ATOM 659 C C . ARG A 1 84 ? 7.907 -5.072 0.255 1.00 87.06 84 ARG A C 1
ATOM 661 O O . ARG A 1 84 ? 7.392 -5.115 1.368 1.00 87.06 84 ARG A O 1
ATOM 668 N N . CYS A 1 85 ? 7.222 -5.334 -0.854 1.00 88.19 85 CYS A N 1
ATOM 669 C CA . CYS A 1 85 ? 5.838 -5.785 -0.814 1.00 88.19 85 CYS A CA 1
ATOM 670 C C . CYS A 1 85 ? 5.772 -7.220 -0.256 1.00 88.19 85 CYS A C 1
ATOM 672 O O . CYS A 1 85 ? 6.431 -8.095 -0.819 1.00 88.19 85 CYS A O 1
ATOM 674 N N . PRO A 1 86 ? 4.967 -7.496 0.787 1.00 88.75 86 PRO A N 1
ATOM 675 C CA . PRO A 1 86 ? 4.850 -8.841 1.357 1.00 88.75 86 PRO A CA 1
ATOM 676 C C . PRO A 1 86 ? 4.158 -9.843 0.419 1.00 88.75 86 PRO A C 1
ATOM 678 O O . PRO A 1 86 ? 4.401 -11.037 0.526 1.00 88.75 86 PRO A O 1
ATOM 681 N N . GLU A 1 87 ? 3.339 -9.365 -0.522 1.00 89.50 87 GLU A N 1
ATOM 682 C CA . GLU A 1 87 ? 2.537 -10.221 -1.408 1.00 89.50 87 GLU A CA 1
ATOM 683 C C . GLU A 1 87 ? 3.316 -10.708 -2.636 1.00 89.50 87 GLU A C 1
ATOM 685 O O . GLU A 1 87 ? 3.235 -11.872 -3.011 1.00 89.50 87 GLU A O 1
ATOM 690 N N . CYS A 1 88 ? 4.074 -9.820 -3.289 1.00 86.12 88 CYS A N 1
ATOM 691 C CA . CYS A 1 88 ? 4.806 -10.152 -4.518 1.00 86.12 88 CYS A CA 1
ATOM 692 C C . CYS A 1 88 ? 6.329 -10.106 -4.368 1.00 86.12 88 CYS A C 1
ATOM 694 O O . CYS A 1 88 ? 7.049 -10.433 -5.307 1.00 86.12 88 CYS A O 1
ATOM 696 N N . GLY A 1 89 ? 6.839 -9.654 -3.221 1.00 85.50 89 GLY A N 1
ATOM 697 C CA . GLY A 1 89 ? 8.270 -9.538 -2.966 1.00 85.50 89 GLY A CA 1
ATOM 698 C C . GLY A 1 89 ? 8.979 -8.419 -3.734 1.00 85.50 89 GLY A C 1
ATOM 699 O O . GLY A 1 89 ? 10.192 -8.298 -3.578 1.00 85.50 89 GLY A O 1
ATOM 700 N N . ALA A 1 90 ? 8.274 -7.607 -4.529 1.00 84.31 90 ALA A N 1
ATOM 701 C CA . ALA A 1 90 ? 8.869 -6.491 -5.262 1.00 84.31 90 ALA A CA 1
ATOM 702 C C . ALA A 1 90 ? 9.224 -5.323 -4.328 1.00 84.31 90 ALA A C 1
ATOM 704 O O . ALA A 1 90 ? 8.480 -5.013 -3.392 1.00 84.31 90 ALA A O 1
ATOM 7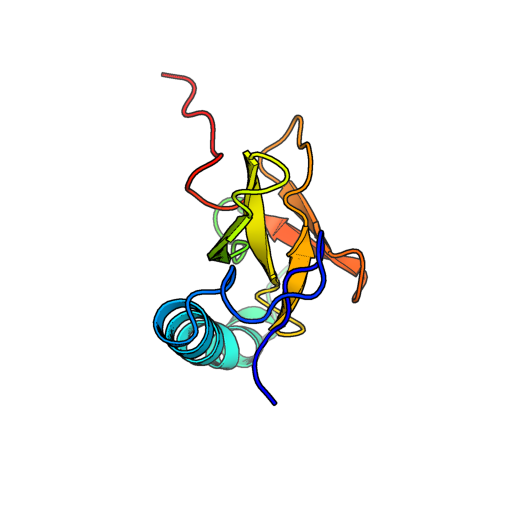05 N N . GLU A 1 91 ? 10.341 -4.653 -4.605 1.00 85.00 91 GLU A N 1
ATOM 706 C CA . GLU A 1 91 ? 10.761 -3.453 -3.882 1.00 85.00 91 GLU A CA 1
ATOM 707 C C . GLU A 1 91 ? 10.234 -2.186 -4.558 1.00 85.00 91 GLU A C 1
ATOM 709 O O . GLU A 1 91 ? 10.366 -2.001 -5.767 1.00 85.00 91 GLU A O 1
ATOM 714 N N . ALA A 1 92 ? 9.667 -1.286 -3.762 1.00 84.44 92 ALA A N 1
ATOM 715 C CA . ALA A 1 92 ? 9.216 0.029 -4.197 1.00 84.44 92 ALA A CA 1
ATOM 716 C C . ALA A 1 92 ? 9.628 1.092 -3.177 1.00 84.44 92 ALA A C 1
ATOM 718 O O . ALA A 1 92 ? 9.930 0.798 -2.018 1.00 84.44 92 ALA A O 1
ATOM 719 N N . ASN A 1 93 ? 9.625 2.347 -3.614 1.00 84.94 93 ASN A N 1
ATOM 720 C CA . ASN A 1 93 ? 9.845 3.465 -2.712 1.00 84.94 93 ASN A CA 1
ATOM 721 C C . ASN A 1 93 ? 8.673 3.589 -1.730 1.00 84.94 93 ASN A C 1
ATOM 723 O O . ASN A 1 93 ? 7.515 3.347 -2.082 1.00 84.94 93 ASN A O 1
ATOM 727 N N . VAL A 1 94 ? 8.966 3.980 -0.495 1.00 84.69 94 VAL A N 1
ATOM 728 C CA . VAL A 1 94 ? 7.949 4.196 0.542 1.00 84.69 94 VAL A CA 1
ATOM 729 C C . VAL A 1 94 ? 6.945 5.251 0.094 1.00 84.69 94 VAL A C 1
ATOM 731 O O . VAL A 1 94 ? 7.276 6.150 -0.696 1.00 84.69 94 VAL A O 1
ATOM 734 N N . ALA A 1 95 ? 5.711 5.129 0.591 1.00 76.75 95 ALA A N 1
ATOM 735 C CA . ALA A 1 95 ? 4.656 6.074 0.265 1.00 76.75 95 ALA A CA 1
ATOM 736 C C . ALA A 1 95 ? 5.124 7.513 0.559 1.00 76.75 95 ALA A C 1
ATOM 738 O O . ALA A 1 95 ? 5.749 7.745 1.600 1.00 76.75 95 ALA A O 1
ATOM 739 N N . PRO A 1 96 ? 4.853 8.489 -0.332 1.00 68.75 96 PRO A N 1
ATOM 740 C CA . PRO A 1 96 ? 5.345 9.858 -0.176 1.00 68.75 96 PRO A CA 1
ATOM 741 C C . PRO A 1 96 ? 4.992 10.486 1.176 1.00 68.75 96 PRO A C 1
ATOM 743 O O . PRO A 1 96 ? 5.799 11.231 1.721 1.00 68.75 96 PRO A O 1
ATOM 746 N N . SER A 1 97 ? 3.839 10.120 1.747 1.00 65.38 97 SER A N 1
ATOM 747 C CA . SER A 1 97 ? 3.363 10.554 3.068 1.00 65.38 97 SER A CA 1
ATOM 748 C C . SER A 1 97 ? 4.287 10.171 4.231 1.00 65.38 97 SER A C 1
ATOM 750 O O . SER A 1 97 ? 4.223 10.791 5.290 1.00 65.38 97 SER A O 1
ATOM 752 N N . ARG A 1 98 ? 5.171 9.183 4.051 1.00 68.44 98 ARG A N 1
ATOM 753 C CA . ARG A 1 98 ? 6.132 8.717 5.064 1.00 68.44 98 ARG A CA 1
ATOM 754 C C . ARG A 1 98 ? 7.590 8.979 4.712 1.00 68.44 98 ARG A C 1
ATOM 756 O O . ARG A 1 98 ? 8.473 8.610 5.485 1.00 68.44 98 ARG A O 1
ATOM 763 N N . ARG A 1 99 ? 7.873 9.634 3.585 1.00 65.56 99 ARG A N 1
ATOM 764 C CA . ARG A 1 99 ? 9.239 10.065 3.277 1.00 65.56 99 ARG A CA 1
ATOM 765 C C . ARG A 1 99 ? 9.621 11.161 4.269 1.00 65.56 99 ARG A C 1
ATOM 767 O O . ARG A 1 99 ? 9.136 12.284 4.169 1.00 65.56 99 ARG A O 1
ATOM 774 N N . LYS A 1 100 ?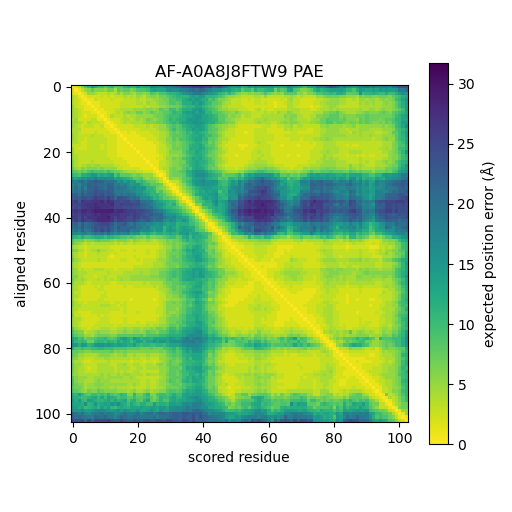 10.482 10.844 5.238 1.00 55.91 100 LYS A N 1
ATOM 775 C CA . LYS A 1 100 ? 11.132 11.869 6.060 1.00 55.91 100 LYS A CA 1
ATOM 776 C C . LYS A 1 100 ? 12.051 12.660 5.134 1.00 55.91 100 LYS A C 1
ATOM 778 O O . LYS A 1 100 ? 13.084 12.145 4.723 1.00 55.91 100 LYS A O 1
ATOM 783 N N . ILE A 1 101 ? 11.656 13.875 4.764 1.00 51.81 101 ILE A N 1
ATOM 784 C CA . ILE A 1 101 ? 12.580 14.810 4.125 1.00 51.81 101 ILE A CA 1
ATOM 785 C C . ILE A 1 101 ? 13.555 15.221 5.225 1.00 51.81 101 ILE A C 1
ATOM 787 O O . ILE A 1 101 ? 13.167 15.891 6.180 1.00 51.81 101 ILE A O 1
ATOM 791 N N . VAL A 1 102 ? 14.791 14.740 5.138 1.00 47.00 102 VAL A N 1
ATOM 792 C CA . VAL A 1 102 ? 15.887 15.285 5.938 1.00 47.00 102 VAL A CA 1
ATOM 793 C C . VAL A 1 102 ? 16.275 16.593 5.252 1.00 47.00 102 VAL A C 1
ATOM 795 O O . VAL A 1 102 ? 16.901 16.558 4.194 1.00 47.00 102 VAL A O 1
ATOM 798 N N . CYS A 1 103 ? 15.788 17.713 5.788 1.00 37.00 103 CYS A N 1
ATOM 799 C CA . CYS A 1 103 ? 16.227 19.055 5.405 1.00 37.00 103 CYS A CA 1
ATOM 800 C C . CYS A 1 103 ? 17.549 19.398 6.093 1.00 37.00 103 CYS A C 1
ATOM 802 O O . CYS A 1 103 ? 17.697 19.014 7.278 1.00 37.00 103 CYS A O 1
#

Secondary structure (DSSP, 8-state):
-PPPPTTT--STTB-HHHHHHHHHHHTTHHHHHSS---TT---TTSS-B-EEEEEETTTTEEEEE-TTT--EEEPPP-SSSEEE-TTT--EEEPP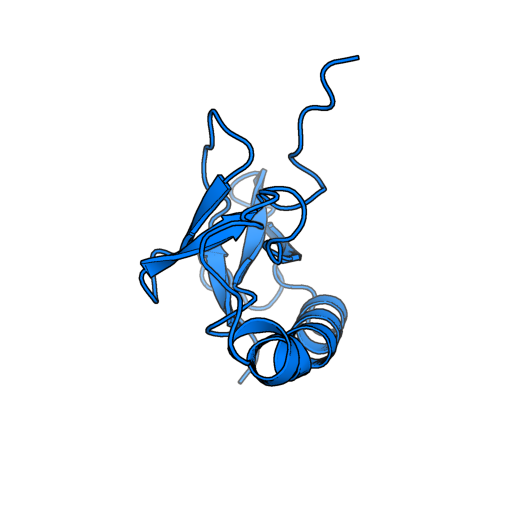GGG-----

Solvent-accessible surface area (backbone atoms only — not comparable to full-atom values): 6351 Å² total; per-residue (Å²): 132,82,65,48,29,69,87,76,63,41,50,82,32,35,41,62,67,51,41,54,51,49,50,62,64,29,70,57,43,61,75,73,64,71,54,88,71,6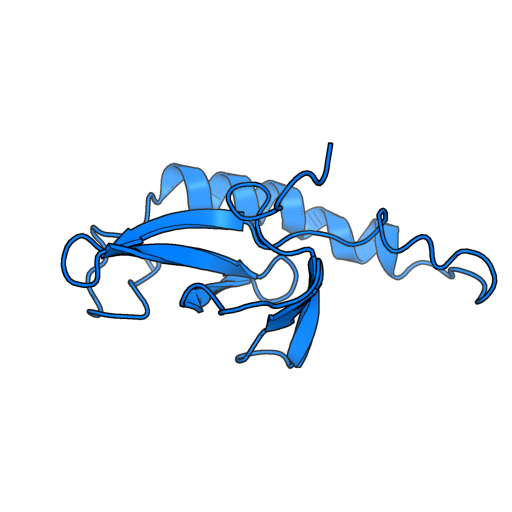8,93,84,71,80,50,78,82,79,46,64,44,29,38,78,24,32,47,35,83,89,77,75,42,51,30,27,27,39,53,82,81,59,47,60,39,64,62,74,93,60,99,55,70,53,43,66,40,90,88,78,64,52,77,29,26,49,29,73,94,71,60,79,78,84,126

Radius of gyration: 14.1 Å; Cα contacts (8 Å, |Δi|>4): 166; chains: 1; bounding box: 39×29×36 Å